Protein AF-A0A379X320-F1 (afdb_monomer_lite)

Radius of gyration: 18.49 Å; chains: 1; bounding box: 34×39×42 Å

Secondary structure (DSSP, 8-state):
--TT---GGGGHHHHHHHHHHHHHGGG--TTTGGGGGGSPPPSS---HHHHHHHHHTT-------TT-

Structure (mmCIF, N/CA/C/O backbone):
data_AF-A0A379X320-F1
#
_entry.id   AF-A0A379X320-F1
#
loop_
_atom_site.group_PDB
_atom_site.id
_atom_site.type_symbol
_atom_site.label_atom_id
_atom_site.label_alt_id
_atom_site.label_comp_id
_atom_site.label_asym_id
_atom_site.label_entity_id
_atom_site.label_seq_id
_atom_site.pdbx_PDB_ins_code
_atom_site.Cartn_x
_atom_site.Cartn_y
_atom_site.Cartn_z
_atom_site.occupancy
_atom_site.B_iso_or_equiv
_atom_site.auth_seq_id
_atom_site.auth_comp_id
_atom_site.auth_asym_id
_atom_site.auth_atom_id
_atom_site.pdbx_PDB_model_num
ATOM 1 N N . MET A 1 1 ? 4.190 21.282 -14.367 1.00 64.06 1 MET A N 1
ATOM 2 C CA . MET A 1 1 ? 5.387 21.175 -13.502 1.00 64.06 1 MET A CA 1
ATOM 3 C C . MET A 1 1 ? 6.323 22.315 -13.846 1.00 64.06 1 MET A C 1
ATOM 5 O O . MET A 1 1 ? 6.424 22.637 -15.025 1.00 64.06 1 MET A O 1
ATOM 9 N N . LEU A 1 2 ? 6.935 22.952 -12.847 1.00 68.06 2 LEU A N 1
ATOM 10 C CA . LEU A 1 2 ? 7.905 24.024 -13.076 1.00 68.06 2 LEU A CA 1
ATOM 11 C C . LEU A 1 2 ? 9.142 23.452 -13.781 1.00 68.06 2 LEU A C 1
ATOM 13 O O . LEU A 1 2 ? 9.564 22.331 -13.488 1.00 68.06 2 LEU A O 1
ATOM 17 N N . LYS A 1 3 ? 9.681 24.213 -14.733 1.00 58.75 3 LYS A N 1
ATOM 18 C CA . LYS A 1 3 ? 10.946 23.916 -15.412 1.00 58.75 3 LYS A CA 1
ATOM 19 C C . LYS A 1 3 ? 12.038 23.852 -14.325 1.00 58.75 3 LYS A C 1
ATOM 21 O O . LYS A 1 3 ? 12.019 24.684 -13.426 1.00 58.75 3 LYS A O 1
ATOM 26 N N . ASP A 1 4 ? 12.904 22.840 -14.360 1.00 75.25 4 ASP A N 1
ATOM 27 C CA . ASP A 1 4 ? 14.054 22.650 -13.444 1.00 75.25 4 ASP A CA 1
ATOM 28 C C . ASP A 1 4 ? 13.785 22.001 -12.067 1.00 75.25 4 ASP A C 1
ATOM 30 O O . ASP A 1 4 ? 14.628 22.050 -11.173 1.00 75.25 4 ASP A O 1
ATOM 34 N N . GLN A 1 5 ? 12.649 21.321 -11.881 1.00 76.19 5 GLN A N 1
ATOM 35 C CA . GLN A 1 5 ? 12.406 20.501 -10.684 1.00 76.19 5 GLN A CA 1
ATOM 36 C C . GLN A 1 5 ? 12.714 19.018 -10.935 1.00 76.19 5 GLN A C 1
ATOM 38 O O . GLN A 1 5 ? 12.198 18.415 -11.880 1.00 76.19 5 GLN A O 1
ATOM 43 N N . VAL A 1 6 ? 13.490 18.393 -10.042 1.00 77.19 6 VAL A N 1
ATOM 44 C CA . VAL A 1 6 ? 13.655 16.932 -10.018 1.00 77.19 6 VAL A CA 1
ATOM 45 C C . VAL A 1 6 ? 12.387 16.320 -9.427 1.00 77.19 6 VAL A C 1
ATOM 47 O O . VAL A 1 6 ? 12.272 16.116 -8.221 1.00 77.19 6 VAL A O 1
ATOM 50 N N . ASN A 1 7 ? 11.403 16.020 -10.276 1.00 83.12 7 ASN A N 1
ATOM 51 C CA . ASN A 1 7 ? 10.241 15.239 -9.861 1.00 83.12 7 ASN A CA 1
ATOM 52 C C . ASN A 1 7 ? 10.632 13.759 -9.712 1.00 83.12 7 ASN A C 1
ATOM 54 O O . ASN A 1 7 ? 10.351 12.935 -10.584 1.00 83.12 7 ASN A O 1
ATOM 58 N N . TYR A 1 8 ? 11.289 13.413 -8.601 1.00 86.06 8 TYR A N 1
ATOM 59 C CA . TYR A 1 8 ? 11.711 12.034 -8.340 1.00 86.06 8 TYR A CA 1
ATOM 60 C C . TYR A 1 8 ? 10.518 11.070 -8.255 1.00 86.06 8 TYR A C 1
ATOM 62 O O . TYR A 1 8 ? 10.613 9.925 -8.704 1.00 86.06 8 TYR A O 1
ATOM 70 N N . TRP A 1 9 ? 9.365 11.561 -7.788 1.00 87.94 9 TRP A N 1
ATOM 71 C CA . TRP A 1 9 ? 8.102 10.823 -7.754 1.00 87.94 9 TRP A CA 1
ATOM 72 C C . TRP A 1 9 ? 7.545 10.479 -9.140 1.00 87.94 9 TRP A C 1
ATOM 74 O O . TRP A 1 9 ? 6.717 9.580 -9.248 1.00 87.94 9 TRP A O 1
ATOM 84 N N . GLY A 1 10 ? 8.067 11.064 -10.222 1.00 87.00 10 GLY A N 1
ATOM 85 C CA . GLY A 1 10 ? 7.826 10.564 -11.579 1.00 87.00 10 GLY A CA 1
ATOM 86 C C . GLY A 1 10 ? 8.271 9.105 -11.780 1.00 87.00 10 GLY A C 1
ATOM 87 O O . GLY A 1 10 ? 7.765 8.423 -12.666 1.00 87.00 10 GLY A O 1
ATOM 88 N N . ASN A 1 11 ? 9.167 8.584 -10.931 1.00 92.75 11 ASN A N 1
ATOM 89 C CA . ASN A 1 11 ? 9.582 7.179 -10.935 1.00 92.75 11 ASN A CA 1
ATOM 90 C C . ASN A 1 11 ? 8.634 6.241 -10.167 1.00 92.75 11 ASN A C 1
ATOM 92 O O . ASN A 1 11 ? 8.911 5.044 -10.113 1.00 92.75 11 ASN A O 1
ATOM 96 N N . TYR A 1 12 ? 7.527 6.735 -9.598 1.00 94.00 12 TYR A N 1
ATOM 97 C CA . TYR A 1 12 ? 6.601 5.938 -8.780 1.00 94.00 12 TYR A CA 1
ATOM 98 C C . TYR A 1 12 ? 6.198 4.584 -9.393 1.00 94.00 12 TYR A C 1
ATOM 100 O O . TYR A 1 12 ? 6.268 3.586 -8.673 1.00 94.00 12 TYR A O 1
ATOM 108 N N . PRO A 1 13 ? 5.871 4.477 -10.702 1.00 94.81 13 PRO A N 1
ATOM 109 C CA . PRO A 1 13 ? 5.528 3.185 -11.297 1.00 94.81 13 PRO A CA 1
ATOM 110 C C . PRO A 1 13 ? 6.635 2.132 -11.149 1.00 94.81 13 PRO A C 1
ATOM 112 O O . PRO A 1 13 ? 6.336 0.962 -10.933 1.00 94.81 13 PRO A O 1
ATOM 115 N N . LYS A 1 14 ? 7.916 2.534 -11.189 1.00 95.94 14 LYS A N 1
ATOM 116 C CA . LYS A 1 14 ? 9.050 1.615 -10.994 1.00 95.94 14 LYS A CA 1
ATOM 117 C C . LYS A 1 14 ? 9.069 1.063 -9.570 1.00 95.94 14 LYS A C 1
ATOM 119 O O . LYS A 1 14 ? 9.269 -0.131 -9.382 1.00 95.94 14 LYS A O 1
AT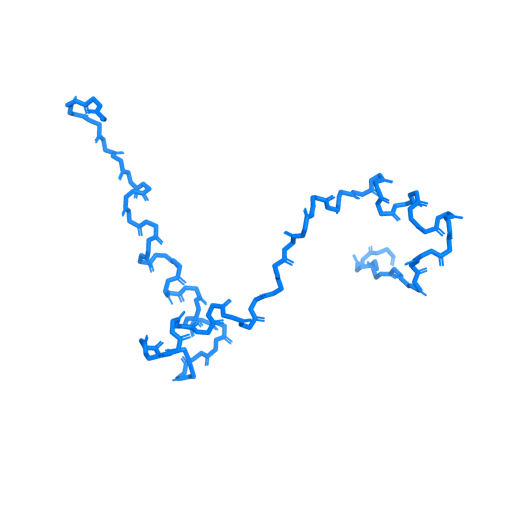OM 124 N N . PHE A 1 15 ? 8.830 1.917 -8.574 1.00 97.00 15 PHE A N 1
ATOM 125 C CA . PHE A 1 15 ? 8.777 1.496 -7.172 1.00 97.00 15 PHE A CA 1
ATOM 126 C C . PHE A 1 15 ? 7.586 0.573 -6.909 1.00 97.00 15 PHE A C 1
ATOM 128 O O . PHE A 1 15 ? 7.747 -0.452 -6.250 1.00 97.00 15 PHE A O 1
ATOM 135 N N . PHE A 1 16 ? 6.420 0.894 -7.477 1.00 97.25 16 PHE A N 1
ATOM 136 C CA . PHE A 1 16 ? 5.225 0.069 -7.343 1.00 97.25 16 PHE A CA 1
ATOM 137 C C . PHE A 1 16 ? 5.434 -1.343 -7.913 1.00 97.25 16 PHE A C 1
ATOM 139 O O . PHE A 1 16 ? 5.193 -2.326 -7.215 1.00 97.25 16 PHE A O 1
ATOM 146 N N . VAL A 1 17 ? 5.951 -1.460 -9.142 1.00 97.25 17 VAL A N 1
ATOM 147 C CA . VAL A 1 17 ? 6.223 -2.767 -9.768 1.00 97.25 17 VAL A CA 1
ATOM 148 C C . VAL A 1 17 ? 7.254 -3.566 -8.970 1.00 97.25 17 VAL A C 1
ATOM 150 O O . VAL A 1 17 ? 7.037 -4.750 -8.712 1.00 97.25 17 VAL A O 1
ATOM 153 N N . SER A 1 18 ? 8.340 -2.931 -8.515 1.00 97.69 18 SER A N 1
ATOM 154 C CA . SER A 1 18 ? 9.343 -3.589 -7.668 1.00 97.69 18 SER A CA 1
ATOM 155 C C . SER A 1 18 ? 8.752 -4.111 -6.353 1.00 97.69 18 SER A C 1
ATOM 157 O O . SER A 1 18 ? 9.075 -5.223 -5.939 1.00 97.69 18 SER A O 1
ATOM 159 N N . MET A 1 19 ? 7.849 -3.357 -5.716 1.00 97.69 19 MET A N 1
ATOM 160 C CA . MET A 1 19 ? 7.145 -3.797 -4.506 1.00 97.69 19 MET A CA 1
ATOM 161 C C . MET A 1 19 ? 6.247 -5.009 -4.781 1.00 97.69 19 MET A C 1
ATOM 163 O O . MET A 1 19 ? 6.284 -5.984 -4.035 1.00 97.69 19 MET A O 1
ATOM 167 N N . MET A 1 20 ? 5.480 -4.989 -5.873 1.00 98.06 20 MET A N 1
ATOM 168 C CA . MET A 1 20 ? 4.632 -6.123 -6.254 1.00 98.06 20 MET A CA 1
ATOM 169 C C . MET A 1 20 ? 5.442 -7.387 -6.551 1.00 98.06 20 MET A C 1
ATOM 171 O O . MET A 1 20 ? 5.052 -8.482 -6.147 1.00 98.06 20 MET A O 1
ATOM 175 N N . LYS A 1 21 ? 6.607 -7.242 -7.189 1.00 97.19 21 LYS A N 1
ATOM 176 C CA . LYS A 1 21 ? 7.553 -8.346 -7.392 1.00 97.19 21 LYS A CA 1
ATOM 177 C C . LYS A 1 21 ? 8.114 -8.885 -6.074 1.00 97.19 21 LYS A C 1
ATOM 179 O O . LYS A 1 21 ? 8.274 -10.093 -5.954 1.00 97.19 21 LYS A O 1
ATOM 184 N N . ALA A 1 22 ? 8.356 -8.035 -5.076 1.00 97.69 22 ALA A N 1
ATOM 185 C CA . ALA A 1 22 ? 8.779 -8.483 -3.749 1.00 97.69 22 ALA A CA 1
ATOM 186 C C . ALA A 1 22 ? 7.671 -9.245 -2.992 1.00 97.69 22 ALA A C 1
ATOM 188 O O . ALA A 1 22 ? 7.971 -10.192 -2.272 1.00 97.69 22 ALA A O 1
ATOM 189 N N . PHE A 1 23 ? 6.399 -8.867 -3.164 1.00 96.88 23 PHE A N 1
ATOM 190 C CA . PHE A 1 23 ? 5.268 -9.539 -2.508 1.00 96.88 23 PHE A CA 1
ATOM 191 C C . PHE A 1 23 ? 4.862 -10.851 -3.180 1.00 96.88 23 PHE A C 1
ATOM 193 O O . PHE A 1 23 ? 4.553 -11.823 -2.494 1.00 96.88 23 PHE A O 1
ATOM 200 N N . PHE A 1 24 ? 4.839 -10.883 -4.514 1.00 96.75 24 PHE A N 1
ATOM 201 C CA . PHE A 1 24 ? 4.226 -11.980 -5.267 1.00 96.75 24 PHE A CA 1
ATOM 202 C C . PHE A 1 24 ? 5.195 -12.745 -6.180 1.00 96.75 24 PHE A C 1
ATOM 204 O O . PHE A 1 24 ? 4.791 -13.728 -6.806 1.00 96.75 24 PHE A O 1
ATOM 211 N N . GLY A 1 25 ? 6.461 -12.324 -6.265 1.00 96.12 25 GLY A N 1
ATOM 212 C CA . GLY A 1 25 ? 7.496 -12.986 -7.059 1.00 96.12 25 GLY A CA 1
ATOM 213 C C . GLY A 1 25 ? 7.109 -13.125 -8.531 1.00 96.12 25 GLY A C 1
ATOM 214 O O . GLY A 1 25 ? 6.670 -12.166 -9.176 1.00 96.12 25 GLY A O 1
ATOM 215 N N . ASP A 1 26 ? 7.227 -14.347 -9.048 1.00 96.75 26 ASP A N 1
ATOM 216 C CA . ASP A 1 26 ? 6.922 -14.688 -10.441 1.00 96.75 26 ASP A CA 1
ATOM 217 C C . ASP A 1 26 ? 5.447 -14.483 -10.810 1.00 96.75 26 ASP A C 1
ATOM 219 O O . ASP A 1 26 ? 5.123 -14.323 -11.984 1.00 96.75 26 ASP A O 1
ATOM 223 N N . LYS A 1 27 ? 4.544 -14.433 -9.820 1.00 96.62 27 LYS A N 1
ATOM 224 C CA . LYS A 1 27 ? 3.106 -14.254 -10.059 1.00 96.62 27 LYS A CA 1
ATOM 225 C C . LYS A 1 27 ? 2.713 -12.811 -10.376 1.00 96.62 27 LYS A C 1
ATOM 227 O O . LYS A 1 27 ? 1.634 -12.603 -10.922 1.00 96.62 27 LYS A O 1
ATOM 232 N N . ALA A 1 28 ? 3.534 -11.814 -10.046 1.00 96.50 28 ALA A N 1
ATOM 233 C CA . ALA A 1 28 ? 3.282 -10.435 -10.462 1.00 96.50 28 ALA A CA 1
ATOM 234 C C . ALA A 1 28 ? 3.764 -10.261 -11.906 1.00 96.50 28 ALA A C 1
ATOM 236 O O . ALA A 1 28 ? 4.963 -10.115 -12.129 1.00 96.50 28 ALA A O 1
ATOM 237 N N . THR A 1 29 ? 2.872 -10.276 -12.893 1.00 97.06 29 THR A N 1
ATOM 238 C CA . THR A 1 29 ? 3.223 -10.164 -14.320 1.00 97.06 29 THR A CA 1
ATOM 239 C C . THR A 1 29 ? 2.588 -8.926 -14.950 1.00 97.06 29 THR A C 1
ATOM 241 O O . THR A 1 29 ? 1.745 -8.271 -14.343 1.00 97.06 29 THR A O 1
ATOM 244 N N . ALA A 1 30 ? 2.997 -8.552 -16.162 1.00 96.00 30 ALA A N 1
ATOM 245 C CA . ALA A 1 30 ? 2.422 -7.376 -16.815 1.00 96.00 30 ALA A CA 1
ATOM 246 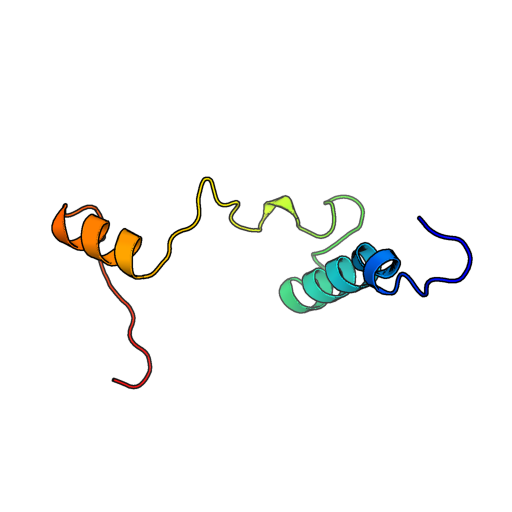C C . ALA A 1 30 ? 0.940 -7.597 -17.173 1.00 96.00 30 ALA A C 1
ATOM 248 O O . ALA A 1 30 ? 0.132 -6.678 -17.065 1.00 96.00 30 ALA A O 1
ATOM 249 N N . GLU A 1 31 ? 0.576 -8.828 -17.538 1.00 97.00 31 GLU A N 1
ATOM 250 C CA . GLU A 1 31 ? -0.769 -9.221 -17.969 1.00 97.00 31 GLU A CA 1
ATOM 251 C C . GLU A 1 31 ? -1.801 -9.113 -16.841 1.00 97.00 31 GLU A C 1
ATOM 253 O O . GLU A 1 31 ? -2.974 -8.869 -17.107 1.00 97.00 31 GLU A O 1
ATOM 258 N N . ASN A 1 32 ? -1.374 -9.266 -15.582 1.00 97.31 32 ASN A N 1
ATOM 259 C CA . ASN A 1 32 ? -2.241 -9.142 -14.409 1.00 97.31 32 ASN A CA 1
ATOM 260 C C . ASN A 1 32 ? -2.028 -7.836 -13.632 1.00 97.31 32 ASN A C 1
ATOM 262 O O . ASN A 1 32 ? -2.338 -7.766 -12.440 1.00 97.31 32 ASN A O 1
ATOM 266 N N . SER A 1 33 ? -1.478 -6.808 -14.286 1.00 96.88 33 SER A N 1
ATOM 267 C CA . SER A 1 33 ? -1.169 -5.519 -13.655 1.00 96.88 33 SER A CA 1
ATOM 268 C C . SER A 1 33 ? -0.314 -5.671 -12.392 1.00 96.88 33 SER A C 1
ATOM 270 O O . SER A 1 33 ? -0.513 -4.974 -11.398 1.00 96.88 33 SER A O 1
ATOM 272 N N . TRP A 1 34 ? 0.628 -6.612 -12.410 1.00 97.50 34 TRP A N 1
ATOM 273 C CA . TRP A 1 34 ? 1.517 -6.942 -11.299 1.00 97.50 34 TRP A CA 1
ATOM 274 C C . TRP A 1 34 ? 0.777 -7.391 -10.028 1.00 97.50 34 TRP A C 1
ATOM 276 O O . TRP A 1 34 ? 1.289 -7.221 -8.928 1.00 97.50 34 TRP A O 1
ATOM 286 N N . GLY A 1 35 ? -0.428 -7.954 -10.151 1.00 96.50 35 GLY A N 1
ATOM 287 C CA . GLY A 1 35 ? -1.239 -8.360 -9.000 1.00 96.50 35 GLY A CA 1
ATOM 288 C C . GLY A 1 35 ? -1.911 -7.193 -8.267 1.00 96.50 35 GLY A C 1
ATOM 289 O O . GLY A 1 35 ? -2.314 -7.348 -7.116 1.00 96.50 35 GLY A O 1
ATOM 290 N N . PHE A 1 36 ? -2.061 -6.029 -8.914 1.00 96.38 36 PHE A N 1
ATOM 291 C CA . PHE A 1 36 ? -2.721 -4.845 -8.339 1.00 96.38 36 PHE A CA 1
ATOM 292 C C . PHE A 1 36 ? -4.113 -5.146 -7.755 1.00 96.38 36 PHE A C 1
ATOM 294 O O . PHE A 1 36 ? -4.526 -4.560 -6.748 1.00 96.38 36 PHE A O 1
ATOM 301 N N . ASP A 1 37 ? -4.838 -6.092 -8.347 1.00 96.56 37 ASP A N 1
ATOM 302 C CA . ASP A 1 37 ? -6.171 -6.478 -7.887 1.00 96.56 37 ASP A CA 1
ATOM 303 C C . ASP A 1 37 ? -6.178 -7.297 -6.594 1.00 96.56 37 ASP A C 1
ATOM 305 O O . ASP A 1 37 ? -7.190 -7.306 -5.899 1.00 96.56 37 ASP A O 1
ATOM 309 N N . TRP A 1 38 ? -5.051 -7.897 -6.207 1.00 96.69 38 TRP A N 1
ATOM 310 C CA . TRP A 1 38 ? -4.929 -8.659 -4.960 1.00 96.69 38 TRP A CA 1
ATOM 311 C C . TRP A 1 38 ? -4.777 -7.775 -3.725 1.00 96.69 38 TRP A C 1
ATOM 313 O O . TRP A 1 38 ? -4.961 -8.244 -2.603 1.00 96.69 38 TRP A O 1
ATOM 323 N N . LEU A 1 39 ? -4.444 -6.497 -3.914 1.00 96.25 39 LEU A N 1
ATOM 324 C CA . LEU A 1 39 ? -4.340 -5.555 -2.811 1.00 96.25 39 LEU A CA 1
ATOM 325 C C . LEU A 1 39 ? -5.737 -5.153 -2.316 1.00 96.25 39 LEU A C 1
ATOM 327 O O . LEU A 1 39 ? -6.580 -4.765 -3.141 1.00 96.25 39 LEU A O 1
ATOM 331 N N . PRO A 1 40 ? -5.976 -5.168 -0.989 1.00 95.56 40 PRO A N 1
ATOM 332 C CA . PRO A 1 40 ? -7.204 -4.638 -0.421 1.00 95.56 40 PRO A CA 1
ATOM 333 C C . PRO A 1 40 ? -7.270 -3.135 -0.690 1.00 95.56 40 PRO A C 1
ATOM 335 O O . PRO A 1 40 ? -6.359 -2.376 -0.353 1.00 95.56 40 PRO A O 1
ATOM 338 N N . LYS A 1 41 ? -8.356 -2.707 -1.329 1.00 94.31 41 LYS A N 1
ATOM 339 C CA . LYS A 1 41 ? -8.615 -1.303 -1.643 1.00 94.31 41 LYS A CA 1
ATOM 340 C C . LYS A 1 41 ? -9.536 -0.745 -0.568 1.00 94.31 41 LYS A C 1
ATOM 342 O O . LYS A 1 41 ? -10.539 -1.353 -0.212 1.00 94.31 41 LYS A O 1
ATOM 347 N N . TRP A 1 42 ? -9.139 0.390 -0.029 1.00 92.50 42 TRP A N 1
ATOM 348 C CA . TRP A 1 42 ? -9.762 1.067 1.090 1.00 92.50 42 TRP A CA 1
ATOM 349 C C . TRP A 1 42 ? -10.866 1.995 0.577 1.00 92.50 42 TRP A C 1
ATOM 351 O O . TRP A 1 42 ? -10.654 2.751 -0.368 1.00 92.50 42 TRP A O 1
ATOM 361 N N . ASP A 1 43 ? -12.048 1.918 1.189 1.00 93.44 43 ASP A N 1
ATOM 362 C CA . ASP A 1 43 ? -13.174 2.832 0.955 1.00 93.44 43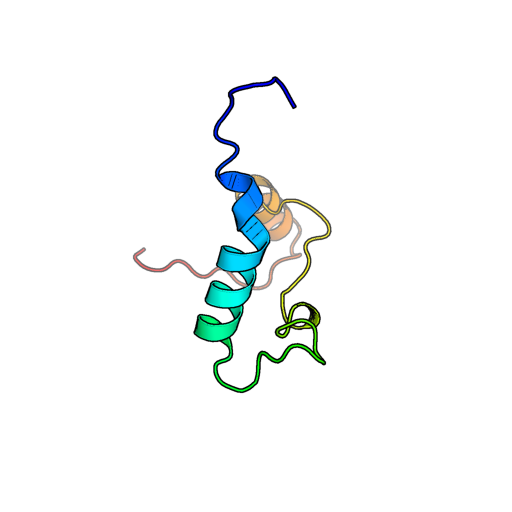 ASP A CA 1
ATOM 363 C C . ASP A 1 43 ? -13.008 4.145 1.734 1.00 93.44 43 ASP A C 1
ATOM 365 O O . ASP A 1 43 ? -13.473 5.201 1.309 1.00 93.44 43 ASP A O 1
ATOM 369 N N . LYS A 1 44 ? -12.314 4.075 2.874 1.00 90.25 44 LYS A N 1
ATOM 370 C CA . LYS A 1 44 ? -11.990 5.201 3.751 1.00 90.25 44 LYS A CA 1
ATOM 371 C C . LYS A 1 44 ? -10.729 4.924 4.563 1.00 90.25 44 LYS A C 1
ATOM 373 O O . LYS A 1 44 ? -10.273 3.786 4.659 1.00 90.25 44 LYS A O 1
ATOM 378 N N . GLY A 1 45 ? -10.184 5.964 5.190 1.00 90.25 45 GLY A N 1
ATOM 379 C CA . GLY A 1 45 ? -9.168 5.800 6.228 1.00 90.25 45 GLY A CA 1
ATOM 380 C C . GLY A 1 45 ? -9.757 5.091 7.448 1.00 90.25 45 GLY A C 1
ATOM 381 O O . GLY A 1 45 ? -10.832 5.454 7.920 1.00 90.25 45 GLY A O 1
ATOM 382 N N . TYR A 1 46 ? -9.067 4.071 7.950 1.00 92.12 46 TYR A N 1
ATOM 383 C CA . TYR A 1 46 ? -9.397 3.401 9.209 1.00 92.12 46 TYR A CA 1
ATOM 384 C C . TYR A 1 46 ? -8.298 3.720 10.217 1.00 92.12 46 TYR A C 1
ATOM 386 O O . TYR A 1 46 ? -7.431 2.893 10.490 1.00 92.12 46 TYR A O 1
ATOM 394 N N . ASP A 1 47 ? 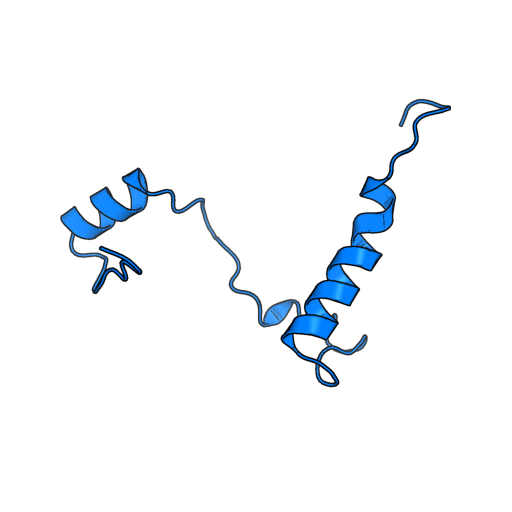-8.293 4.956 10.713 1.00 92.81 47 ASP A N 1
ATOM 395 C CA . ASP A 1 47 ? -7.391 5.337 11.794 1.00 92.81 47 ASP A CA 1
ATOM 396 C C . ASP A 1 47 ? -7.794 4.679 13.124 1.00 92.81 47 ASP A C 1
ATOM 398 O O . ASP A 1 47 ? -8.860 4.072 13.266 1.00 92.81 47 ASP A O 1
ATOM 402 N N . VAL A 1 48 ? -6.913 4.806 14.113 1.00 92.06 48 VAL A N 1
ATOM 403 C CA . VAL A 1 48 ? -7.059 4.172 15.426 1.00 92.06 48 VAL A CA 1
ATOM 404 C C . VAL A 1 48 ? -8.344 4.611 16.141 1.00 92.06 48 VAL A C 1
ATOM 406 O O . VAL A 1 48 ? -9.022 3.769 16.727 1.00 92.06 48 VAL A O 1
ATOM 409 N N . LEU A 1 49 ? -8.724 5.891 16.069 1.00 93.94 49 LEU A N 1
ATOM 410 C CA . LEU A 1 49 ? -9.927 6.402 16.735 1.00 93.94 49 LEU A CA 1
ATOM 411 C C . LEU A 1 49 ? -11.191 5.846 16.078 1.00 93.94 49 LEU A C 1
ATOM 413 O O . LEU A 1 49 ? -12.095 5.376 16.771 1.00 93.94 49 LEU A O 1
ATOM 417 N N . GLN A 1 50 ? -11.231 5.834 14.744 1.00 92.56 50 GLN A N 1
ATOM 418 C CA . GLN A 1 50 ? -12.338 5.244 13.999 1.00 92.56 50 GLN A CA 1
ATOM 419 C C . GLN A 1 50 ? -12.457 3.740 14.272 1.00 92.56 50 GLN A C 1
ATOM 421 O O . GLN A 1 50 ? -13.566 3.228 14.439 1.00 92.56 50 GLN A O 1
ATOM 426 N N . TYR A 1 51 ? -11.331 3.027 14.350 1.00 93.94 51 TYR A N 1
ATOM 427 C CA . TYR A 1 51 ? -11.318 1.596 14.641 1.00 93.94 51 TYR A CA 1
ATOM 428 C C . TYR A 1 51 ? -11.826 1.297 16.063 1.00 93.94 51 TYR A C 1
ATOM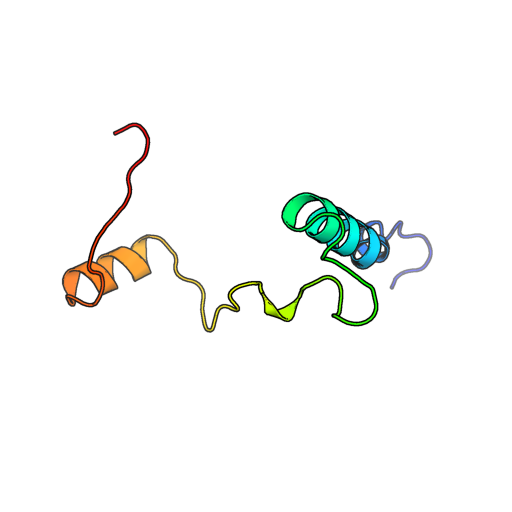 430 O O . TYR A 1 51 ? -12.619 0.371 16.243 1.00 93.94 51 TYR A O 1
ATOM 438 N N . PHE A 1 52 ? -11.464 2.115 17.063 1.00 93.62 52 PHE A N 1
ATOM 439 C CA . PHE A 1 52 ? -11.994 2.002 18.431 1.00 93.62 52 PHE A CA 1
ATOM 440 C C . PHE A 1 52 ? -13.490 2.295 18.529 1.00 93.62 52 PHE A C 1
ATOM 442 O O . PHE A 1 52 ? -14.208 1.565 19.212 1.00 93.62 52 PHE A O 1
ATOM 449 N N . GLU A 1 53 ? -13.988 3.307 17.821 1.00 94.38 53 GLU A N 1
ATOM 450 C CA . GLU A 1 53 ? -15.427 3.572 17.775 1.00 94.38 53 GLU A CA 1
ATOM 451 C C . GLU A 1 53 ? -16.183 2.411 17.104 1.00 94.38 53 GLU A C 1
ATO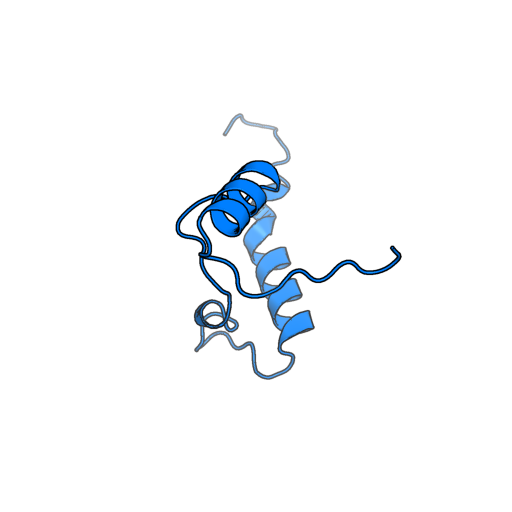M 453 O O . GLU A 1 53 ? -17.228 1.979 17.588 1.00 94.38 53 GLU A O 1
ATOM 458 N N . MET A 1 54 ? -15.625 1.816 16.045 1.00 94.19 54 MET A N 1
ATOM 459 C CA . MET A 1 54 ? -16.192 0.611 15.430 1.00 94.19 54 MET A CA 1
ATOM 460 C C . MET A 1 54 ? -16.171 -0.602 16.375 1.00 94.19 54 MET A C 1
ATOM 462 O O . MET A 1 54 ? -17.149 -1.351 16.407 1.00 94.19 54 MET A O 1
ATOM 466 N N . MET A 1 55 ? -15.112 -0.776 17.173 1.00 94.94 55 MET A N 1
ATOM 467 C CA . MET A 1 55 ? -15.059 -1.786 18.242 1.00 94.94 55 MET A CA 1
ATOM 468 C C . MET A 1 55 ? -16.155 -1.556 19.284 1.00 94.94 55 MET A C 1
ATOM 470 O O . MET A 1 55 ? -16.885 -2.489 19.614 1.00 94.94 55 MET A O 1
ATOM 474 N N . LYS A 1 56 ? -16.340 -0.312 19.744 1.00 94.31 56 LYS A N 1
ATOM 475 C CA . LYS A 1 56 ? -17.409 0.060 20.685 1.00 94.31 56 LYS A CA 1
ATOM 476 C C . LYS A 1 56 ? -18.806 -0.233 20.125 1.00 94.31 56 LYS A C 1
ATOM 478 O O . LYS A 1 56 ? -19.695 -0.628 20.871 1.00 94.31 56 LYS A O 1
ATOM 483 N N . GLN A 1 57 ? -18.990 -0.082 18.815 1.00 96.88 57 GLN A N 1
ATOM 484 C CA . GLN A 1 57 ? -20.231 -0.416 18.107 1.00 96.88 57 GLN A CA 1
ATOM 485 C C . GLN A 1 57 ? -20.398 -1.919 17.812 1.00 96.88 57 GLN A C 1
ATOM 487 O O . GLN A 1 57 ? -21.363 -2.295 17.147 1.00 96.88 57 GLN A O 1
ATOM 492 N N . GLY A 1 58 ? -19.470 -2.780 18.244 1.00 94.94 58 GLY A N 1
ATOM 493 C CA . GLY A 1 58 ? -19.519 -4.224 17.992 1.00 94.94 58 GLY A CA 1
ATOM 494 C C . GLY A 1 58 ? -19.246 -4.627 16.537 1.00 94.94 58 GLY A C 1
ATOM 495 O O . GLY A 1 58 ? -19.614 -5.723 16.130 1.00 94.94 58 GLY A O 1
ATOM 496 N N . LYS A 1 59 ? -18.620 -3.756 15.730 1.00 95.31 59 LYS A N 1
ATOM 497 C CA . LYS A 1 59 ? -18.317 -3.999 14.301 1.00 95.31 59 LYS A CA 1
ATOM 498 C C . LYS A 1 59 ? -16.936 -4.614 14.056 1.00 95.31 59 LYS A C 1
ATOM 500 O O . LYS A 1 59 ? -16.527 -4.765 12.907 1.00 95.31 59 LYS A O 1
ATOM 505 N N . VAL A 1 60 ? -16.196 -4.922 15.115 1.00 94.44 60 VAL A N 1
ATOM 506 C CA . VAL A 1 60 ? -14.843 -5.481 15.055 1.00 94.44 60 VAL A CA 1
ATOM 507 C C . VAL A 1 60 ? -14.785 -6.692 15.975 1.00 94.44 60 VAL A C 1
ATOM 509 O O . VAL A 1 60 ? -15.116 -6.595 17.153 1.00 94.44 60 VAL A O 1
ATOM 512 N N . ASN A 1 61 ? -14.349 -7.824 15.424 1.00 94.25 61 ASN A N 1
ATOM 513 C CA . ASN A 1 61 ? -14.351 -9.110 16.124 1.00 94.25 61 ASN A CA 1
ATOM 514 C C . ASN A 1 61 ? -13.076 -9.366 16.938 1.00 94.25 61 ASN A C 1
ATOM 516 O O . ASN A 1 61 ? -13.072 -10.221 17.817 1.00 94.25 61 ASN A O 1
ATOM 520 N N . GLY A 1 62 ? -11.982 -8.671 16.631 1.00 91.19 62 GLY A N 1
ATOM 521 C CA . GLY A 1 62 ? -10.702 -8.899 17.283 1.00 91.19 62 GLY A CA 1
ATOM 522 C C . GLY A 1 62 ? -9.701 -7.794 16.990 1.00 91.19 62 GLY A C 1
ATOM 523 O O . GLY A 1 62 ? -9.814 -7.082 15.994 1.00 91.19 62 GLY A O 1
ATOM 524 N N . LEU A 1 63 ? -8.717 -7.677 17.875 1.00 92.31 63 LEU A N 1
ATOM 525 C CA . LEU A 1 63 ? -7.621 -6.723 17.791 1.00 92.31 63 LEU A CA 1
ATOM 526 C C . LEU A 1 63 ? -6.309 -7.483 18.004 1.00 92.31 63 LEU A C 1
ATOM 528 O O . LEU A 1 63 ? -6.198 -8.274 18.938 1.00 92.31 63 LEU A O 1
ATOM 532 N N . TYR A 1 64 ? -5.323 -7.243 17.141 1.00 92.38 64 TYR A N 1
ATOM 533 C CA . TYR A 1 64 ? -3.978 -7.800 17.277 1.00 92.38 64 TYR A CA 1
ATOM 534 C C . TYR A 1 64 ? -3.021 -6.721 17.796 1.00 92.38 64 TYR A C 1
ATOM 536 O O . TYR A 1 64 ? -2.905 -5.659 17.187 1.00 92.38 64 TYR A O 1
ATOM 544 N N . LEU A 1 65 ? -2.346 -6.997 18.915 1.00 89.19 65 LEU A N 1
ATOM 545 C CA . LEU A 1 65 ? -1.415 -6.081 19.581 1.00 89.19 65 LEU A CA 1
ATOM 546 C C . LEU A 1 65 ? -0.046 -6.759 19.733 1.00 89.19 65 LEU A C 1
ATOM 548 O O . LEU A 1 65 ? 0.211 -7.405 20.747 1.00 89.19 65 LEU A O 1
ATOM 552 N N . PRO A 1 66 ? 0.835 -6.669 18.724 1.00 81.25 66 PRO A N 1
ATOM 553 C CA . PRO A 1 66 ? 2.171 -7.232 18.837 1.00 81.25 66 PRO A CA 1
ATOM 554 C C . PRO A 1 66 ? 3.008 -6.409 19.827 1.00 81.25 66 PRO A C 1
ATOM 556 O O . PRO A 1 66 ? 3.245 -5.225 19.599 1.00 81.25 66 PRO A O 1
ATOM 559 N N . GLY A 1 67 ? 3.482 -7.043 20.904 1.00 74.88 67 GLY A N 1
ATOM 560 C CA . GLY A 1 67 ? 4.427 -6.442 21.858 1.00 74.88 67 GLY A CA 1
ATOM 561 C C . GLY A 1 67 ? 3.812 -5.696 23.048 1.00 74.88 67 GLY A C 1
ATOM 562 O O . GLY A 1 67 ? 4.549 -5.017 23.760 1.00 74.88 67 GLY A O 1
ATOM 563 N N . LEU A 1 68 ? 2.499 -5.822 23.257 1.00 60.72 68 LEU A N 1
ATOM 564 C CA . LEU A 1 68 ? 1.837 -5.565 24.543 1.00 60.72 68 LEU A CA 1
ATOM 565 C C . LEU A 1 68 ? 1.734 -6.863 25.350 1.00 60.72 68 LEU A C 1
ATOM 567 O O . LEU A 1 68 ? 1.618 -7.935 24.712 1.00 60.72 68 LEU A O 1
#

Sequence (68 aa):
MLKDQVNYWGNYPKFFVSMMKAFFGDKATAENSWGFDWLPKWDKGYDVLQYFEMMKQGKVNGLYLPGL

Organism: Salmonella enterica I (NCBI:txid59201)

Foldseek 3Di:
DDPPDPPVCVCVVVVVLVVLCVVPPPPQDVVCVSCPVVDDDDPDDDDPVNVVVCVVVVNDDDDDDPPD

pLDDT: mean 91.29, std 8.98, range [58.75, 98.06]